Protein AF-A0A174A2Y1-F1 (afdb_monomer)

Solvent-accessible surface area (backbone atoms only — not comparable to full-atom values): 5784 Å² total; per-residue (Å²): 108,72,68,59,53,53,51,52,53,50,52,52,51,52,52,53,50,51,52,52,51,53,50,50,53,51,52,53,51,52,51,54,51,50,52,53,51,50,52,55,50,52,52,51,51,52,51,51,51,51,50,52,53,48,53,52,52,57,66,65,56,67,78,57,77,46,71,66,56,51,48,51,38,50,52,50,23,56,53,17,29,55,95,63,76,25,52,61,70,57,19,54,52,31,46,56,50,49,50,51,66,58,58,75,78,112

InterPro domains:
  IPR036869 Chaperone J-domain superfamily [G3DSA:1.10.287.110] (43-106)
  IPR036869 Chaperone J-domain superfamily [SSF46565] (49-104)

Foldseek 3Di:
DVVVVVVVVVVVVVVVVVVVVVVVVVVVVVVVVVVVVVVVVVVV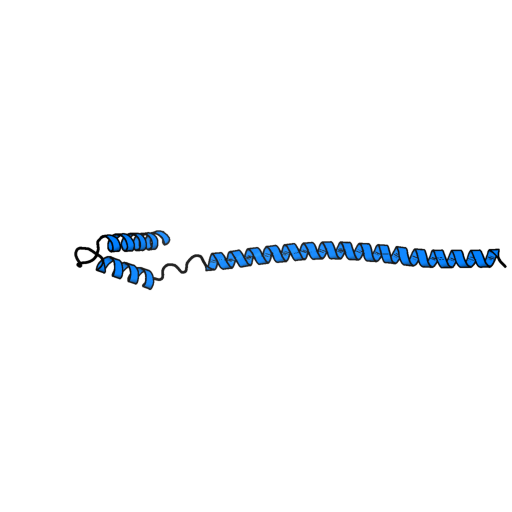VVVVVVVVVVVVVVVVPDVLCPVVNLVVLVVQLVCQDVVNVHPPVSNVVSVVVNVVSVVVVD

Structure (mmCIF, N/CA/C/O backbone):
data_AF-A0A174A2Y1-F1
#
_entry.id   AF-A0A174A2Y1-F1
#
loop_
_atom_site.group_PDB
_atom_site.id
_atom_site.type_symbol
_atom_site.label_atom_id
_atom_site.label_alt_id
_atom_site.label_comp_id
_atom_site.label_asym_id
_atom_site.label_entity_id
_atom_site.label_seq_id
_atom_site.pdbx_PDB_ins_code
_atom_site.Cartn_x
_atom_site.Cartn_y
_atom_site.Cartn_z
_atom_site.occupancy
_atom_site.B_iso_or_equiv
_atom_site.auth_seq_id
_atom_site.auth_comp_id
_atom_site.auth_asym_id
_atom_site.auth_atom_id
_atom_site.pdbx_PDB_model_num
ATOM 1 N N . MET A 1 1 ? 35.165 -1.967 -61.832 1.00 62.84 1 MET A N 1
ATOM 2 C CA . MET A 1 1 ? 33.730 -1.645 -61.648 1.00 62.84 1 MET A CA 1
ATOM 3 C C . MET A 1 1 ? 33.067 -2.579 -60.637 1.00 62.84 1 MET A C 1
ATOM 5 O O . MET A 1 1 ? 32.656 -2.084 -59.600 1.00 62.84 1 MET A O 1
ATOM 9 N N . LEU A 1 2 ? 33.030 -3.903 -60.861 1.00 67.88 2 LEU A N 1
ATOM 10 C CA . LEU A 1 2 ? 32.369 -4.862 -59.952 1.00 67.88 2 LEU A CA 1
ATOM 11 C C . LEU A 1 2 ? 32.939 -4.860 -58.516 1.00 67.88 2 LEU A C 1
ATOM 13 O O . LEU A 1 2 ? 32.193 -4.782 -57.548 1.00 67.88 2 LEU A O 1
ATOM 17 N N . THR A 1 3 ? 34.268 -4.874 -58.383 1.00 72.31 3 THR A N 1
ATOM 18 C CA . THR A 1 3 ? 34.976 -4.847 -57.090 1.00 72.31 3 THR A CA 1
ATOM 19 C C . THR A 1 3 ? 34.771 -3.537 -56.325 1.00 72.31 3 THR A C 1
ATOM 21 O O . THR A 1 3 ? 34.588 -3.551 -55.113 1.00 72.31 3 THR A O 1
ATOM 24 N N . ILE A 1 4 ? 34.731 -2.409 -57.042 1.00 75.75 4 ILE A N 1
ATOM 25 C CA . ILE A 1 4 ? 34.464 -1.080 -56.474 1.00 75.75 4 ILE A CA 1
ATOM 26 C C . ILE A 1 4 ? 33.010 -1.000 -55.980 1.00 75.75 4 ILE A C 1
ATOM 28 O O . ILE A 1 4 ? 32.772 -0.549 -54.862 1.00 75.75 4 ILE A O 1
ATOM 32 N N . GLY A 1 5 ? 32.045 -1.514 -56.753 1.00 77.06 5 GLY A N 1
ATOM 33 C CA . GLY A 1 5 ? 30.636 -1.575 -56.345 1.00 77.06 5 GLY A CA 1
ATOM 34 C C . GLY A 1 5 ? 30.412 -2.440 -55.100 1.00 77.06 5 GLY A C 1
ATOM 35 O O . GLY A 1 5 ? 29.754 -2.002 -54.161 1.00 77.06 5 GLY A O 1
ATOM 36 N N . LEU A 1 6 ? 31.037 -3.621 -55.042 1.00 83.88 6 LEU A N 1
ATOM 37 C CA . LEU A 1 6 ? 31.028 -4.488 -53.855 1.00 83.88 6 LEU A CA 1
ATOM 38 C C . LEU A 1 6 ? 31.637 -3.799 -52.626 1.00 83.88 6 LEU A C 1
ATOM 40 O O . LEU A 1 6 ? 31.068 -3.873 -51.539 1.00 83.88 6 LEU A O 1
ATOM 44 N N . SER A 1 7 ? 32.752 -3.082 -52.798 1.00 87.94 7 SER A N 1
ATOM 45 C CA . SER A 1 7 ? 33.385 -2.348 -51.696 1.00 87.94 7 SER A CA 1
ATOM 46 C C . SER A 1 7 ? 32.486 -1.241 -51.131 1.00 87.94 7 SER A C 1
ATOM 48 O O . SER A 1 7 ? 32.381 -1.103 -49.915 1.00 87.94 7 SER A O 1
ATOM 50 N N . ALA A 1 8 ? 31.768 -0.511 -51.990 1.00 89.69 8 ALA A N 1
ATOM 51 C CA . ALA A 1 8 ? 30.854 0.544 -51.562 1.00 89.69 8 ALA A CA 1
ATOM 52 C C . ALA A 1 8 ? 29.640 -0.015 -50.798 1.00 89.69 8 ALA A C 1
ATOM 54 O O . ALA A 1 8 ? 29.265 0.522 -49.757 1.00 89.69 8 ALA A O 1
ATOM 55 N N . VAL A 1 9 ? 29.065 -1.129 -51.266 1.00 93.31 9 VAL A N 1
ATOM 56 C CA . VAL A 1 9 ? 27.942 -1.802 -50.589 1.00 93.31 9 VAL A CA 1
ATOM 57 C C . VAL A 1 9 ? 28.349 -2.304 -49.203 1.00 93.31 9 VAL A C 1
ATOM 59 O O . VAL A 1 9 ? 27.599 -2.128 -48.241 1.00 93.31 9 VAL A O 1
ATOM 62 N N . LEU A 1 10 ? 29.551 -2.872 -49.068 1.00 94.50 10 LEU A N 1
ATOM 63 C CA . LEU A 1 10 ? 30.077 -3.308 -47.772 1.00 94.50 10 LEU A CA 1
ATOM 64 C C . LEU A 1 10 ? 30.234 -2.135 -46.799 1.00 94.50 10 LEU A C 1
ATOM 66 O O . LEU A 1 10 ? 29.808 -2.243 -45.652 1.00 94.50 10 LEU A O 1
ATOM 70 N N . ILE A 1 11 ? 30.777 -1.004 -47.257 1.00 94.69 11 ILE A N 1
ATOM 71 C CA . ILE A 1 11 ? 30.948 0.194 -46.421 1.00 94.69 11 ILE A CA 1
ATOM 72 C C . ILE A 1 11 ? 29.593 0.709 -45.920 1.00 94.69 11 ILE A C 1
ATOM 74 O O . ILE A 1 11 ? 29.432 0.941 -44.724 1.00 94.69 11 ILE A O 1
ATOM 78 N N . VAL A 1 12 ? 28.599 0.836 -46.805 1.00 95.81 12 VAL A N 1
ATOM 79 C CA . VAL A 1 12 ? 27.248 1.284 -46.423 1.00 95.81 12 VAL A CA 1
ATOM 80 C C . VAL A 1 12 ? 26.616 0.325 -45.413 1.00 95.81 12 VAL A C 1
ATOM 82 O O . VAL A 1 12 ? 26.050 0.765 -44.413 1.00 95.81 12 VAL A O 1
ATOM 85 N N . THR A 1 13 ? 26.767 -0.982 -45.626 1.00 95.50 13 THR A N 1
ATOM 86 C CA . THR A 1 13 ? 26.231 -2.004 -44.716 1.00 95.50 13 THR A CA 1
ATOM 87 C C . THR A 1 13 ? 26.867 -1.908 -43.327 1.00 95.50 13 THR A C 1
ATOM 89 O O . THR A 1 13 ? 26.162 -1.983 -42.324 1.00 95.50 13 THR A O 1
ATOM 92 N N . LEU A 1 14 ? 28.183 -1.683 -43.251 1.00 96.31 14 LEU A N 1
ATOM 93 C CA . LEU A 1 14 ? 28.896 -1.510 -41.982 1.00 96.31 14 LEU A CA 1
ATOM 94 C C . LEU A 1 14 ? 28.469 -0.237 -41.240 1.00 96.31 14 LEU A C 1
ATOM 96 O O . LEU A 1 14 ? 28.322 -0.275 -40.020 1.00 96.31 14 LEU A O 1
ATOM 100 N N . ILE A 1 15 ? 28.227 0.866 -41.956 1.00 96.69 15 ILE A N 1
ATOM 101 C CA . ILE A 1 15 ? 27.737 2.119 -41.359 1.00 96.69 15 ILE A CA 1
ATOM 102 C C . ILE A 1 15 ? 26.352 1.913 -40.738 1.00 96.69 15 ILE A C 1
ATOM 104 O O . ILE A 1 15 ? 26.134 2.293 -39.588 1.00 96.69 15 ILE A O 1
ATOM 108 N N . ILE A 1 16 ? 25.435 1.275 -41.473 1.00 96.94 16 ILE A N 1
ATOM 109 C CA . ILE A 1 16 ? 24.086 0.973 -40.975 1.00 96.94 16 ILE A CA 1
ATOM 110 C C . ILE A 1 16 ? 24.174 0.070 -39.744 1.00 96.94 16 ILE A C 1
ATOM 112 O O . ILE A 1 16 ? 23.559 0.356 -38.720 1.00 96.94 16 ILE A O 1
ATOM 116 N N . LEU A 1 17 ? 24.991 -0.984 -39.809 1.00 97.38 17 LEU A N 1
ATOM 117 C CA . LEU A 1 17 ? 25.181 -1.908 -38.696 1.00 97.38 17 LEU A CA 1
ATOM 118 C C . LEU A 1 17 ? 25.716 -1.191 -37.447 1.00 97.38 17 LEU A C 1
ATOM 120 O O . LEU A 1 17 ? 25.218 -1.423 -36.347 1.00 97.38 17 LEU A O 1
ATOM 124 N N . PHE A 1 18 ? 26.683 -0.286 -37.609 1.00 96.81 18 PHE A N 1
ATOM 125 C CA . PHE A 1 18 ? 27.232 0.490 -36.499 1.00 96.81 18 PHE A CA 1
ATOM 126 C C . PHE A 1 18 ? 26.191 1.429 -35.874 1.00 96.81 18 PHE A C 1
ATOM 128 O O . PHE A 1 18 ? 26.099 1.508 -34.645 1.00 96.81 18 PHE A O 1
ATOM 135 N N . ALA A 1 19 ? 25.378 2.098 -36.698 1.00 96.94 19 ALA A N 1
ATOM 136 C CA . ALA A 1 19 ? 24.284 2.940 -36.221 1.00 96.94 19 ALA A CA 1
ATOM 137 C C . ALA A 1 19 ? 23.262 2.120 -35.414 1.00 96.94 19 ALA A C 1
ATOM 139 O O . ALA A 1 19 ? 22.954 2.478 -34.277 1.00 96.94 19 ALA A O 1
ATOM 140 N N . CYS A 1 20 ? 22.832 0.967 -35.938 1.00 97.31 20 CYS A N 1
ATOM 141 C CA . CYS A 1 20 ? 21.896 0.075 -35.252 1.00 97.31 20 CYS A CA 1
ATOM 142 C C . CYS A 1 20 ? 22.455 -0.463 -33.926 1.00 97.31 20 CYS A C 1
ATOM 144 O O . CYS A 1 20 ? 21.733 -0.531 -32.934 1.00 97.31 20 CYS A O 1
ATOM 146 N N . ILE A 1 21 ? 23.736 -0.846 -33.884 1.00 97.19 21 ILE A N 1
ATOM 147 C CA . ILE A 1 21 ? 24.378 -1.323 -32.649 1.00 97.19 21 ILE A CA 1
ATOM 148 C C . ILE A 1 21 ? 24.440 -0.204 -31.606 1.00 97.19 21 ILE A C 1
ATOM 150 O O . ILE A 1 21 ? 24.126 -0.443 -30.440 1.00 97.19 21 ILE A O 1
ATOM 154 N N . SER A 1 22 ? 24.812 1.008 -32.019 1.00 96.12 22 SER A N 1
ATOM 155 C CA . SER A 1 22 ? 24.912 2.164 -31.122 1.00 96.12 22 SER A CA 1
ATOM 156 C C . SER A 1 22 ? 23.554 2.506 -30.504 1.00 96.12 22 SER A C 1
ATOM 158 O O . SER A 1 22 ? 23.452 2.688 -29.290 1.00 96.12 22 SER A O 1
ATOM 160 N N . GLU A 1 23 ? 22.497 2.513 -31.316 1.00 97.44 23 GLU A N 1
ATOM 161 C CA . GLU A 1 23 ? 21.130 2.743 -30.848 1.00 97.44 23 GLU A CA 1
ATOM 162 C C . GLU A 1 23 ? 20.650 1.630 -29.907 1.00 97.44 23 GLU A C 1
ATOM 164 O O . GLU A 1 23 ? 20.095 1.913 -28.849 1.00 97.44 23 GLU A O 1
ATOM 169 N N . ASN A 1 24 ? 20.935 0.364 -30.222 1.00 96.81 24 ASN A N 1
ATOM 170 C CA . ASN A 1 24 ? 20.566 -0.772 -29.374 1.00 96.81 24 ASN A CA 1
ATOM 171 C C . ASN A 1 24 ? 21.249 -0.707 -27.994 1.00 96.81 24 ASN A C 1
ATOM 173 O O . ASN A 1 24 ? 20.607 -0.928 -26.967 1.00 96.81 24 ASN A O 1
ATOM 177 N N . ILE A 1 25 ? 22.533 -0.335 -27.945 1.00 97.44 25 ILE A N 1
ATOM 178 C CA . ILE A 1 25 ? 23.243 -0.118 -26.676 1.00 97.44 25 ILE A CA 1
ATOM 179 C C . ILE A 1 25 ? 22.583 1.014 -25.881 1.00 97.44 25 ILE A C 1
ATOM 181 O O . ILE A 1 25 ? 22.363 0.855 -24.679 1.00 97.44 25 ILE A O 1
ATOM 185 N N . ASN A 1 26 ? 22.225 2.121 -26.538 1.00 97.81 26 ASN A N 1
ATOM 186 C CA . ASN A 1 26 ? 21.560 3.244 -25.882 1.00 97.81 26 ASN A CA 1
ATOM 187 C C . ASN A 1 26 ? 20.193 2.849 -25.302 1.00 97.81 26 ASN A C 1
ATOM 189 O O . ASN A 1 26 ? 19.942 3.066 -24.118 1.00 97.81 26 ASN A O 1
ATOM 193 N N . LEU A 1 27 ? 19.358 2.175 -26.095 1.00 98.19 27 LEU A N 1
ATOM 194 C CA . LEU A 1 27 ? 18.059 1.662 -25.652 1.00 98.19 27 LEU A CA 1
ATOM 195 C C . LEU A 1 27 ? 18.204 0.685 -24.483 1.00 98.19 27 LEU A C 1
ATOM 197 O O . LEU A 1 27 ? 17.438 0.738 -23.523 1.00 98.19 27 LEU A O 1
ATOM 201 N N . LYS A 1 28 ? 19.211 -0.194 -24.522 1.00 98.31 28 LYS A N 1
ATOM 202 C CA . LYS A 1 28 ? 19.480 -1.126 -23.424 1.00 98.31 28 LYS A CA 1
ATOM 203 C C . LYS A 1 28 ? 19.834 -0.389 -22.131 1.00 98.31 28 LYS A C 1
ATOM 205 O O . LYS A 1 28 ? 19.360 -0.788 -21.070 1.00 98.31 28 LYS A O 1
ATOM 210 N N . MET A 1 29 ? 20.634 0.676 -22.208 1.00 97.81 29 MET A N 1
ATOM 211 C CA . MET A 1 29 ? 20.946 1.509 -21.041 1.00 97.81 29 MET A CA 1
ATOM 212 C C . MET A 1 29 ? 19.702 2.219 -20.501 1.00 97.81 29 MET A C 1
ATOM 214 O O . MET A 1 29 ? 19.472 2.202 -19.293 1.00 97.81 29 MET A O 1
ATOM 218 N N . GLU A 1 30 ? 18.875 2.788 -21.379 1.00 98.44 30 GLU A N 1
ATOM 219 C CA . GLU A 1 30 ? 17.634 3.465 -20.992 1.00 98.44 30 GLU A CA 1
ATOM 220 C C . GLU A 1 30 ? 16.650 2.509 -20.304 1.00 98.44 30 GLU A C 1
ATOM 222 O O . GLU A 1 30 ? 16.085 2.838 -19.262 1.00 98.44 30 GLU A O 1
ATOM 227 N N . VAL A 1 31 ? 16.502 1.284 -20.816 1.00 98.31 31 VAL A N 1
ATOM 228 C CA . VAL A 1 31 ? 15.656 0.249 -20.201 1.00 98.31 31 VAL A CA 1
ATOM 229 C C . VAL A 1 31 ? 16.136 -0.118 -18.796 1.00 98.31 31 VAL A C 1
ATOM 231 O O . VAL A 1 31 ? 15.311 -0.256 -17.892 1.00 98.31 31 VAL A O 1
ATOM 234 N N . GLU A 1 32 ? 17.442 -0.284 -18.586 1.00 98.38 32 GLU A N 1
ATOM 235 C CA . GLU A 1 32 ? 17.979 -0.597 -17.255 1.00 98.38 32 GLU A CA 1
ATOM 236 C C . GLU A 1 32 ? 17.798 0.570 -16.274 1.00 98.38 32 GLU A C 1
ATOM 238 O O . GLU A 1 32 ? 17.412 0.359 -15.121 1.00 98.38 32 GLU A O 1
ATOM 243 N N . GLU A 1 33 ? 17.971 1.809 -16.735 1.00 98.38 33 GLU A N 1
ATOM 244 C CA . GLU A 1 33 ? 17.704 2.990 -15.914 1.00 98.38 33 GLU A CA 1
ATOM 245 C C . GLU A 1 33 ? 16.216 3.104 -15.551 1.00 98.38 33 GLU A C 1
ATOM 247 O O . GLU A 1 33 ? 15.872 3.327 -14.387 1.00 98.38 33 GLU A O 1
ATOM 252 N N . LEU A 1 34 ? 15.314 2.859 -16.504 1.00 98.56 34 LEU A N 1
ATOM 253 C CA . LEU A 1 34 ? 13.871 2.842 -16.256 1.00 98.56 34 LEU A CA 1
ATOM 254 C C . LEU A 1 34 ? 13.468 1.732 -15.279 1.00 98.56 34 LEU A C 1
ATOM 256 O O . LEU A 1 34 ? 12.640 1.972 -14.398 1.00 98.56 34 LEU A O 1
ATOM 260 N N . LYS A 1 35 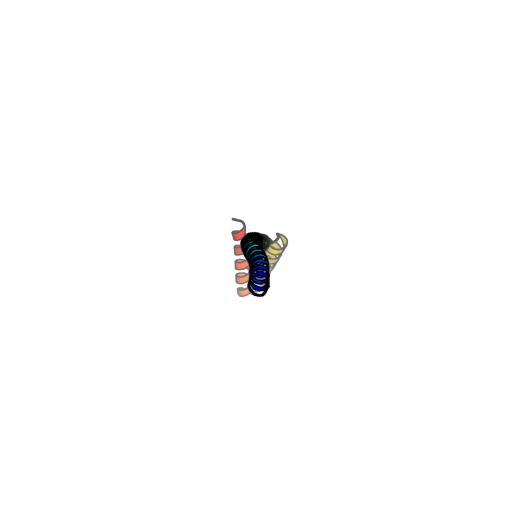? 14.064 0.536 -15.372 1.00 98.38 35 LYS A N 1
ATOM 261 C CA . LYS A 1 35 ? 13.842 -0.544 -14.392 1.00 98.38 35 LYS A CA 1
ATOM 262 C C . LYS A 1 35 ? 14.253 -0.112 -12.988 1.00 98.38 35 LYS A C 1
ATOM 264 O O . LYS A 1 35 ? 13.479 -0.297 -12.048 1.00 98.38 35 LYS A O 1
ATOM 269 N N . ARG A 1 36 ? 15.426 0.513 -12.852 1.00 98.25 36 ARG A N 1
ATOM 270 C CA . ARG A 1 36 ? 15.931 1.031 -11.574 1.00 98.25 36 ARG A CA 1
ATOM 271 C C . ARG A 1 36 ? 14.996 2.091 -10.991 1.00 98.25 36 ARG A C 1
ATOM 273 O O . ARG A 1 36 ? 14.648 2.037 -9.811 1.00 98.25 36 ARG A O 1
ATOM 280 N N . GLN A 1 37 ? 14.547 3.037 -11.813 1.00 98.06 37 GLN A N 1
ATOM 281 C CA . GLN A 1 37 ? 13.604 4.073 -11.387 1.00 98.06 37 GLN A CA 1
ATOM 282 C C . GLN A 1 37 ? 12.251 3.488 -10.975 1.00 98.06 37 GLN A C 1
ATOM 284 O O . GLN A 1 37 ? 11.697 3.898 -9.953 1.00 98.06 37 GLN A O 1
ATOM 289 N N . ASN A 1 38 ? 11.735 2.514 -11.727 1.00 97.56 38 ASN A N 1
ATOM 290 C CA . ASN A 1 38 ? 10.488 1.825 -11.409 1.00 97.56 38 ASN A CA 1
ATOM 291 C C . ASN A 1 38 ? 10.587 1.106 -10.056 1.00 97.56 38 ASN A C 1
ATOM 293 O O . ASN A 1 38 ? 9.709 1.254 -9.207 1.00 97.56 38 ASN A O 1
ATOM 297 N N . GLU A 1 39 ? 11.698 0.416 -9.795 1.00 97.69 39 GLU A N 1
ATOM 298 C CA . GLU A 1 39 ? 11.932 -0.236 -8.509 1.00 97.69 39 GLU A CA 1
ATOM 299 C C . GLU A 1 39 ? 11.956 0.770 -7.345 1.00 97.69 39 GLU A C 1
ATOM 301 O O . GLU A 1 39 ? 11.259 0.571 -6.346 1.00 97.69 39 GLU A O 1
ATOM 306 N N . ILE A 1 40 ? 12.666 1.894 -7.493 1.00 97.31 40 ILE A N 1
ATOM 307 C CA . ILE A 1 40 ? 12.686 2.973 -6.491 1.00 97.31 40 ILE A CA 1
ATOM 308 C C . ILE A 1 40 ? 11.272 3.516 -6.239 1.00 97.31 40 ILE A C 1
ATOM 310 O O . ILE A 1 40 ? 10.877 3.713 -5.086 1.00 97.31 40 ILE A O 1
ATOM 314 N N . GLN A 1 41 ? 10.492 3.756 -7.295 1.00 97.31 41 GLN A N 1
ATOM 315 C CA . GLN A 1 41 ? 9.109 4.224 -7.168 1.00 97.31 41 GLN A CA 1
ATOM 316 C C . GLN A 1 41 ? 8.227 3.193 -6.459 1.00 97.31 41 GLN A C 1
ATOM 318 O O . GLN A 1 41 ? 7.459 3.556 -5.566 1.00 97.31 41 GLN A O 1
ATOM 323 N N . ARG A 1 42 ? 8.385 1.906 -6.783 1.00 97.19 42 ARG A N 1
ATOM 324 C CA . ARG A 1 42 ? 7.668 0.807 -6.129 1.00 97.19 42 ARG A CA 1
ATOM 325 C C . ARG A 1 42 ? 7.969 0.750 -4.632 1.00 97.19 42 ARG A C 1
ATOM 327 O O . ARG A 1 42 ? 7.046 0.593 -3.833 1.00 97.19 42 ARG A O 1
ATOM 334 N N . PHE A 1 43 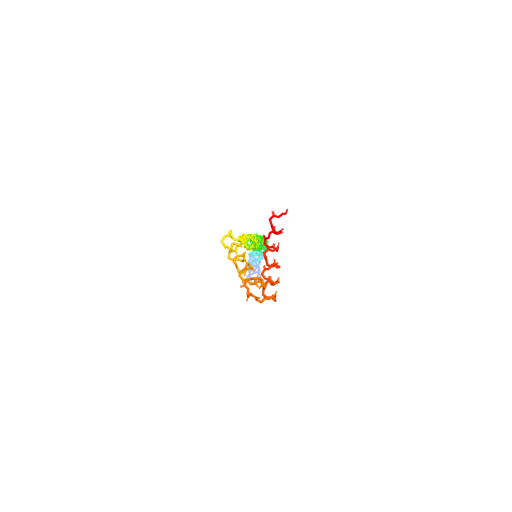? 9.230 0.933 -4.236 1.00 96.06 43 PHE A N 1
ATOM 335 C CA . PHE A 1 43 ? 9.613 1.022 -2.823 1.00 96.06 43 PHE A CA 1
ATOM 336 C C . PHE A 1 43 ? 8.976 2.226 -2.123 1.00 96.06 43 PHE A C 1
ATOM 338 O O . PHE A 1 43 ? 8.407 2.067 -1.041 1.00 96.06 43 PHE A O 1
ATOM 345 N N . LYS A 1 44 ? 9.000 3.409 -2.750 1.00 96.94 44 LYS A N 1
ATOM 346 C CA . LYS A 1 44 ? 8.353 4.615 -2.204 1.00 96.94 44 LYS A CA 1
ATOM 347 C C . LYS A 1 44 ? 6.854 4.410 -2.002 1.00 96.94 44 LYS A C 1
ATOM 349 O O . LYS A 1 44 ? 6.346 4.683 -0.918 1.00 96.94 44 LYS A O 1
ATOM 354 N N . TYR A 1 45 ? 6.166 3.877 -3.010 1.00 96.19 45 TYR A N 1
ATOM 355 C CA . TYR A 1 45 ? 4.738 3.578 -2.929 1.00 96.19 45 TYR A CA 1
ATOM 356 C C . TYR A 1 45 ? 4.435 2.589 -1.798 1.00 96.19 45 TYR A C 1
ATOM 358 O O . TYR A 1 45 ? 3.548 2.835 -0.987 1.00 96.19 45 TYR A O 1
ATOM 366 N N . SER A 1 46 ? 5.222 1.511 -1.689 1.00 96.06 46 SER A N 1
ATOM 367 C CA . SER A 1 46 ? 5.085 0.529 -0.606 1.00 96.06 46 SER A CA 1
ATOM 368 C C . SER A 1 46 ? 5.241 1.166 0.779 1.00 96.06 46 SER A C 1
ATOM 370 O O . SER A 1 46 ? 4.450 0.880 1.677 1.00 96.06 46 SER A O 1
ATOM 372 N N . SER A 1 47 ? 6.222 2.056 0.952 1.00 95.44 47 SER A N 1
ATOM 373 C CA . S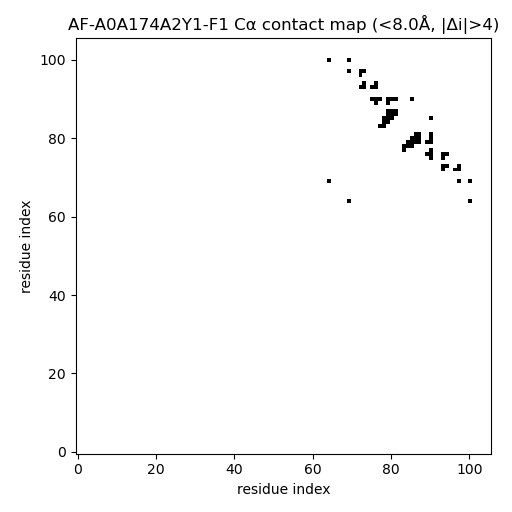ER A 1 47 ? 6.444 2.770 2.213 1.00 95.44 47 SER A CA 1
ATOM 374 C C . SER A 1 47 ? 5.276 3.690 2.566 1.00 95.44 47 SER A C 1
ATOM 376 O O . SER A 1 47 ? 4.788 3.648 3.692 1.00 95.44 47 SER A O 1
ATOM 378 N N . ILE A 1 48 ? 4.802 4.491 1.607 1.00 96.38 48 ILE A N 1
ATOM 379 C CA . ILE A 1 48 ? 3.667 5.404 1.807 1.00 96.38 48 ILE A CA 1
ATOM 380 C C . ILE A 1 48 ? 2.400 4.614 2.138 1.00 96.38 48 ILE A C 1
ATOM 382 O O . ILE A 1 48 ? 1.664 4.980 3.048 1.00 96.38 48 ILE A O 1
ATOM 386 N N . TYR A 1 49 ? 2.159 3.506 1.438 1.00 94.75 49 TYR A N 1
ATOM 387 C CA . TYR A 1 49 ? 1.005 2.653 1.693 1.00 94.75 49 TYR A CA 1
ATOM 388 C C . TYR A 1 49 ? 1.038 2.046 3.102 1.00 94.75 49 TYR A C 1
ATOM 390 O O . TYR A 1 49 ? 0.022 2.052 3.795 1.00 94.75 49 TYR A O 1
ATOM 398 N N . ARG A 1 50 ? 2.202 1.565 3.566 1.00 94.62 50 ARG A N 1
ATOM 399 C CA . ARG A 1 50 ? 2.355 1.082 4.951 1.00 94.62 50 ARG A CA 1
ATOM 400 C C . ARG A 1 50 ? 2.059 2.178 5.968 1.00 94.62 50 ARG A C 1
ATOM 402 O O . ARG A 1 50 ? 1.356 1.910 6.935 1.00 94.62 50 ARG A O 1
ATOM 409 N N . GLU A 1 51 ? 2.566 3.386 5.738 1.00 94.56 51 GLU A N 1
ATOM 410 C CA . GLU A 1 51 ? 2.311 4.533 6.613 1.00 94.56 51 GLU A CA 1
ATOM 411 C C . GLU A 1 51 ? 0.822 4.887 6.654 1.00 94.56 51 GLU A C 1
ATOM 413 O O . GLU A 1 51 ? 0.255 5.056 7.728 1.00 94.56 51 GLU A O 1
ATOM 418 N N . TYR A 1 52 ? 0.163 4.915 5.496 1.00 91.50 52 TYR A N 1
ATOM 419 C CA . TYR A 1 52 ? -1.276 5.145 5.394 1.00 91.50 52 TYR A CA 1
ATOM 420 C C . TYR A 1 52 ? -2.084 4.110 6.187 1.00 91.50 52 TYR A C 1
ATOM 422 O O . TYR A 1 52 ? -2.963 4.476 6.965 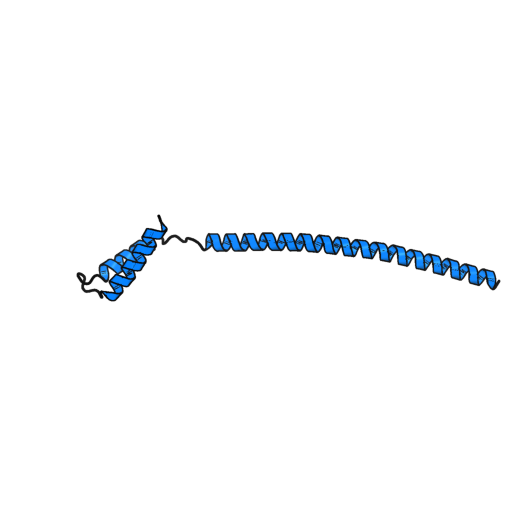1.00 91.50 52 TYR A O 1
ATOM 430 N N . VAL A 1 53 ? -1.763 2.820 6.038 1.00 90.94 53 VAL A N 1
ATOM 431 C CA . VAL A 1 53 ? -2.414 1.751 6.810 1.00 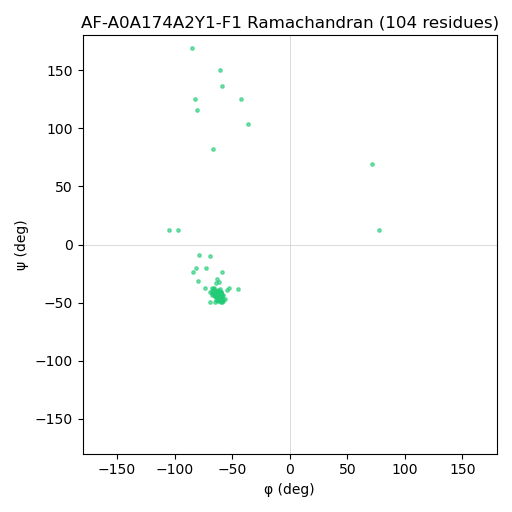90.94 53 VAL A CA 1
ATOM 432 C C . VAL A 1 53 ? -2.148 1.914 8.307 1.00 90.94 53 VAL A C 1
ATOM 434 O O . VAL A 1 53 ? -3.074 1.742 9.099 1.00 90.94 53 VAL A O 1
ATOM 437 N N . ARG A 1 54 ? -0.922 2.284 8.705 1.00 90.81 54 ARG A N 1
ATOM 438 C CA . ARG A 1 54 ? -0.581 2.551 10.109 1.00 90.81 54 ARG A CA 1
ATOM 439 C C . ARG A 1 54 ? -1.444 3.675 10.676 1.00 90.81 54 ARG A C 1
ATOM 441 O O . ARG A 1 54 ? -2.082 3.471 11.699 1.00 90.81 54 ARG A O 1
ATOM 448 N N . LEU A 1 55 ? -1.535 4.803 9.973 1.00 89.19 55 LEU A N 1
ATOM 449 C CA . LEU A 1 55 ? -2.351 5.952 10.375 1.00 89.19 55 LEU A CA 1
ATOM 450 C C . LEU A 1 55 ? -3.842 5.602 10.465 1.00 89.19 55 LEU A C 1
ATOM 452 O O . LEU A 1 55 ? -4.519 6.025 11.399 1.00 89.19 55 LEU A O 1
ATOM 456 N N . LEU A 1 56 ? -4.362 4.797 9.533 1.00 83.56 56 LEU A N 1
ATOM 457 C CA . LEU A 1 56 ? -5.738 4.305 9.614 1.00 83.56 56 LEU A CA 1
ATOM 458 C C . LEU A 1 56 ? -5.962 3.432 10.853 1.00 83.56 56 LEU A C 1
ATOM 460 O O . LEU A 1 56 ? -6.964 3.611 11.541 1.00 83.56 56 LEU A O 1
ATOM 464 N N . MET A 1 57 ? -5.041 2.517 11.160 1.00 79.50 57 MET A N 1
ATOM 465 C CA . MET A 1 57 ? -5.137 1.677 12.358 1.00 79.50 57 MET A CA 1
ATOM 466 C C . MET A 1 57 ? -4.994 2.494 13.646 1.00 79.50 57 MET A C 1
ATOM 468 O O . MET A 1 57 ? -5.781 2.288 14.565 1.00 79.50 57 MET A O 1
ATOM 472 N N . GLU A 1 58 ? -4.072 3.458 13.686 1.00 71.81 58 GLU A N 1
ATOM 473 C CA . GLU A 1 58 ? -3.900 4.400 14.800 1.00 71.81 58 GLU A CA 1
ATOM 474 C C . GLU A 1 58 ? -5.162 5.248 15.018 1.00 71.81 58 GLU A C 1
ATOM 476 O O . GLU A 1 58 ? -5.575 5.449 16.156 1.00 71.81 58 GLU A O 1
ATOM 481 N N . SER A 1 59 ? -5.837 5.670 13.943 1.00 59.41 59 SER A N 1
ATOM 482 C CA . SER A 1 59 ? -7.133 6.364 14.026 1.00 59.41 59 SER A CA 1
ATOM 483 C C . SER A 1 59 ? -8.307 5.446 14.405 1.00 59.41 59 SER A C 1
ATOM 485 O O . SER A 1 59 ? -9.349 5.921 14.858 1.00 59.41 59 SER A O 1
ATOM 487 N N . GLY A 1 60 ? -8.147 4.131 14.211 1.00 54.34 60 GLY A N 1
ATOM 488 C CA . GLY A 1 60 ? -9.102 3.096 14.608 1.00 54.34 60 GLY A CA 1
ATOM 489 C C . GLY A 1 60 ? -8.954 2.668 16.070 1.00 54.34 60 GLY A C 1
ATOM 490 O O . GLY A 1 60 ? -9.922 2.207 16.678 1.00 54.34 60 GLY A O 1
ATOM 491 N N . THR A 1 61 ? -7.776 2.861 16.662 1.00 53.94 61 THR A N 1
ATOM 492 C CA . THR A 1 61 ? -7.569 2.745 18.104 1.00 53.94 61 THR A CA 1
ATOM 493 C C . THR A 1 61 ? -8.031 4.019 18.805 1.00 53.94 61 THR A C 1
ATOM 495 O O . THR A 1 61 ? -7.465 5.090 18.631 1.00 53.94 61 THR A O 1
ATOM 498 N N . LEU A 1 62 ? -9.055 3.872 19.645 1.00 53.53 62 LEU A N 1
ATOM 499 C CA . LEU A 1 62 ? -9.576 4.889 20.556 1.00 53.53 62 LEU A CA 1
ATOM 500 C C . LEU A 1 62 ? -10.331 6.066 19.897 1.00 53.53 62 LEU A C 1
ATOM 502 O O . LEU A 1 62 ? -10.064 7.238 20.158 1.00 53.53 62 LEU A O 1
ATOM 506 N N . LYS A 1 63 ? -11.520 5.779 19.351 1.00 54.47 63 LYS A N 1
ATOM 507 C CA . LYS A 1 63 ? -12.665 6.445 19.998 1.00 54.47 63 LYS A CA 1
ATOM 508 C C . LYS A 1 63 ? -12.758 5.838 21.388 1.00 54.47 63 LYS A C 1
ATOM 510 O O . LYS A 1 63 ? -13.468 4.859 21.591 1.00 54.47 63 LYS A O 1
ATOM 515 N N . SER A 1 64 ? -11.932 6.364 22.298 1.00 56.50 64 SER A N 1
ATOM 516 C CA . SER A 1 64 ? -12.015 6.089 23.726 1.00 56.50 64 SER A CA 1
ATOM 517 C C . SER A 1 64 ? -13.492 6.131 24.055 1.00 56.50 64 SER A C 1
ATOM 519 O O . SER A 1 64 ? -14.128 7.109 23.648 1.00 56.50 64 SER A O 1
ATOM 521 N N . THR A 1 65 ? -14.028 5.068 24.656 1.00 60.69 65 THR A N 1
ATOM 522 C CA . THR A 1 65 ? -15.416 5.006 25.114 1.00 60.69 65 THR A CA 1
ATOM 523 C C . THR A 1 65 ? -15.798 6.386 25.629 1.00 60.69 65 THR A C 1
ATOM 525 O O . THR A 1 65 ? -15.293 6.806 26.668 1.00 60.69 65 THR A O 1
ATOM 528 N N . THR A 1 66 ? -16.568 7.156 24.850 1.00 70.81 66 THR A N 1
ATOM 529 C CA . THR A 1 66 ? -16.803 8.553 25.218 1.00 70.81 66 THR A CA 1
ATOM 530 C C . THR A 1 66 ? -17.483 8.549 26.586 1.00 70.81 66 THR A C 1
ATOM 532 O O . THR A 1 66 ? -18.171 7.568 26.903 1.00 70.81 66 THR A O 1
ATOM 535 N N . PRO A 1 67 ? -17.285 9.579 27.427 1.00 80.38 67 PRO A N 1
ATOM 536 C CA . PRO A 1 67 ? -17.937 9.649 28.734 1.00 80.38 67 PRO A CA 1
ATOM 537 C C . PRO A 1 67 ? -19.429 9.276 28.668 1.00 80.38 67 PRO A C 1
ATOM 539 O O . PRO A 1 67 ? -19.891 8.491 29.491 1.00 80.38 67 PRO A O 1
ATOM 542 N N . ASP A 1 68 ? -20.112 9.688 27.598 1.00 84.81 68 ASP A N 1
ATOM 543 C CA . ASP A 1 68 ? -21.508 9.360 27.288 1.00 84.81 68 ASP A CA 1
ATOM 544 C C . ASP A 1 68 ? -21.784 7.851 27.147 1.00 84.81 68 ASP A C 1
ATOM 546 O O . ASP A 1 68 ? -22.775 7.340 27.667 1.00 84.81 68 ASP A O 1
ATOM 550 N N . ILE A 1 69 ? -20.914 7.097 26.462 1.00 87.44 69 ILE A N 1
ATOM 551 C CA . ILE A 1 69 ? -21.071 5.640 26.307 1.00 87.44 69 ILE A CA 1
ATOM 552 C C . ILE A 1 69 ? -20.846 4.951 27.655 1.00 87.44 69 ILE A C 1
ATOM 554 O O . ILE A 1 69 ? -21.584 4.032 28.015 1.00 87.44 69 ILE A O 1
ATOM 558 N N . LYS A 1 70 ? -19.854 5.406 28.425 1.00 88.62 70 LYS A N 1
ATOM 559 C CA . LYS A 1 70 ? -19.588 4.876 29.766 1.00 88.62 70 LYS A CA 1
ATOM 560 C C . LYS A 1 70 ? -20.764 5.139 30.709 1.00 88.62 70 LYS A C 1
ATOM 562 O O . LYS A 1 70 ? -21.146 4.244 31.464 1.00 88.62 70 LYS A O 1
ATOM 567 N N . GLU A 1 71 ? -21.357 6.327 30.643 1.00 91.38 71 GLU A N 1
ATOM 568 C CA . GLU A 1 71 ? -22.546 6.690 31.413 1.00 91.38 71 GLU A CA 1
ATOM 569 C C . GLU A 1 71 ? -23.764 5.855 31.003 1.00 91.38 71 GLU A C 1
ATOM 571 O O . GLU A 1 71 ? -24.440 5.296 31.868 1.00 91.38 71 GLU A O 1
ATOM 576 N N . ALA A 1 72 ? -23.997 5.661 29.702 1.00 93.12 72 ALA A N 1
ATOM 577 C CA . ALA A 1 72 ? -25.078 4.811 29.208 1.00 93.12 72 ALA A CA 1
ATOM 578 C C . ALA A 1 72 ? -24.942 3.354 29.694 1.00 93.12 72 ALA A C 1
ATOM 580 O O . ALA A 1 72 ? -25.924 2.742 30.125 1.00 93.12 72 ALA A O 1
ATOM 581 N N . VAL A 1 73 ? -23.723 2.803 29.686 1.00 93.75 73 VAL A N 1
ATOM 582 C CA . VAL A 1 73 ? -23.451 1.456 30.218 1.00 93.75 73 VAL A CA 1
ATOM 583 C C . VAL A 1 73 ? -23.636 1.409 31.735 1.00 93.75 73 VAL A C 1
ATOM 585 O O . VAL A 1 73 ? -24.208 0.443 32.242 1.00 93.75 73 VAL A O 1
ATOM 588 N N . HIS A 1 74 ? -23.209 2.443 32.467 1.00 94.69 74 HIS A N 1
ATOM 589 C CA . HIS A 1 74 ? -23.433 2.537 33.910 1.00 94.69 74 HIS A CA 1
ATOM 590 C C . HIS A 1 74 ? -24.928 2.569 34.248 1.00 94.69 74 HIS A C 1
ATOM 592 O O . HIS A 1 74 ? -25.386 1.806 35.099 1.00 94.69 74 HIS A O 1
ATOM 598 N N . TYR A 1 75 ? -25.704 3.386 33.535 1.00 96.00 75 TYR A N 1
ATOM 599 C CA . TYR A 1 75 ? -27.153 3.462 33.685 1.00 96.00 75 TYR A CA 1
ATOM 600 C C . TYR A 1 75 ? -27.819 2.101 33.440 1.00 96.00 75 TYR A C 1
ATOM 602 O O . TYR A 1 75 ? -28.608 1.637 34.268 1.00 96.00 75 TYR A O 1
ATOM 610 N N . ALA A 1 76 ? -27.468 1.426 32.339 1.00 96.19 76 ALA A N 1
ATOM 611 C CA . ALA A 1 76 ? -27.991 0.099 32.013 1.00 96.19 76 ALA A CA 1
ATOM 612 C C . ALA A 1 76 ? -27.618 -0.948 33.076 1.00 96.19 76 ALA A C 1
ATOM 614 O O . ALA A 1 76 ? -28.460 -1.754 33.474 1.00 96.19 76 ALA A O 1
ATOM 615 N N . MET A 1 77 ? -26.385 -0.900 33.589 1.00 96.19 77 MET A N 1
ATOM 616 C CA . MET A 1 77 ? -25.926 -1.757 34.681 1.00 96.19 77 MET A CA 1
ATOM 617 C C . MET A 1 77 ? -26.761 -1.543 35.949 1.00 96.19 77 MET A C 1
ATOM 619 O O . MET A 1 77 ? -27.245 -2.515 36.524 1.00 96.19 77 MET A O 1
ATOM 623 N N . VAL A 1 78 ? -26.973 -0.293 36.372 1.00 95.81 78 VAL A N 1
ATOM 624 C CA . VAL A 1 78 ? -27.793 0.017 37.554 1.00 95.81 78 VAL A CA 1
ATOM 625 C C . VAL A 1 78 ? -29.225 -0.479 37.351 1.00 95.81 78 VAL A C 1
ATOM 627 O O . VAL A 1 78 ? -29.758 -1.162 38.221 1.00 95.81 78 VAL A O 1
ATOM 630 N N . LYS A 1 79 ? -29.841 -0.221 36.192 1.00 96.38 79 LYS A N 1
ATOM 631 C CA . LYS A 1 79 ? -31.209 -0.680 35.897 1.00 96.38 79 LYS A CA 1
ATOM 632 C C . LYS A 1 79 ? -31.354 -2.201 35.848 1.00 96.38 79 LYS A C 1
ATOM 634 O O . LYS A 1 79 ? -32.401 -2.709 36.232 1.00 96.38 79 LYS A O 1
ATOM 639 N N . ALA A 1 80 ? -30.328 -2.922 35.408 1.00 96.50 80 ALA A N 1
ATOM 640 C CA . ALA A 1 80 ? -30.349 -4.380 35.347 1.00 96.50 80 ALA A CA 1
ATOM 641 C C . ALA A 1 80 ? -30.102 -5.062 36.706 1.00 96.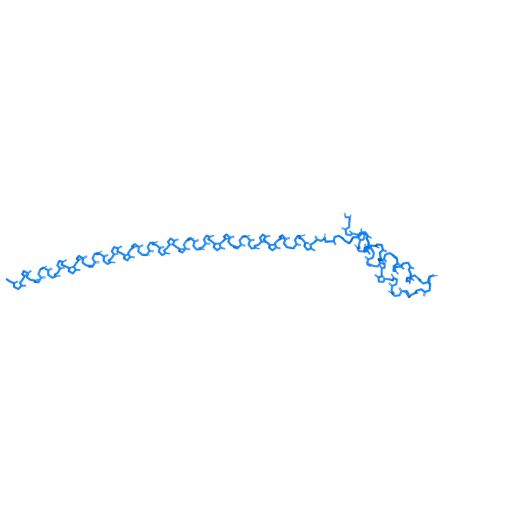50 80 ALA A C 1
ATOM 643 O O . ALA A 1 80 ? -30.264 -6.279 36.797 1.00 96.50 80 ALA A O 1
ATOM 644 N N . HIS A 1 81 ? -29.719 -4.318 37.752 1.00 95.62 81 HIS A N 1
ATOM 645 C CA . HIS A 1 81 ? -29.456 -4.883 39.076 1.00 95.62 81 HIS A CA 1
ATOM 646 C C . HIS A 1 81 ? -30.704 -5.601 39.636 1.00 95.62 81 HIS A C 1
ATOM 648 O O . HIS A 1 81 ? -31.797 -5.032 39.559 1.00 95.62 81 HIS A O 1
ATOM 654 N N . PRO A 1 82 ? -30.580 -6.803 40.236 1.00 95.31 82 PRO A N 1
ATOM 655 C CA . PRO A 1 82 ? -31.720 -7.524 40.816 1.00 95.31 82 PRO A CA 1
ATOM 656 C C . PRO A 1 82 ? -32.517 -6.710 41.838 1.00 95.31 82 PRO A C 1
ATOM 658 O O . PRO A 1 82 ? -33.743 -6.728 41.805 1.00 95.31 82 PRO A O 1
ATOM 661 N N . ASP A 1 83 ? -31.834 -5.929 42.681 1.00 96.44 83 ASP A N 1
ATOM 662 C CA . ASP A 1 83 ? -32.467 -5.012 43.648 1.00 96.44 83 ASP A CA 1
ATOM 663 C C . ASP A 1 83 ? -33.368 -3.955 42.986 1.00 96.44 83 ASP A C 1
ATOM 665 O O . ASP A 1 83 ? -34.296 -3.449 43.608 1.00 96.44 83 ASP A O 1
ATOM 669 N N . ASN A 1 84 ? -33.126 -3.653 41.707 1.00 95.00 84 ASN A N 1
ATOM 670 C CA . ASN A 1 84 ? -33.940 -2.750 40.895 1.00 95.00 84 ASN A CA 1
ATOM 671 C C . ASN A 1 84 ? -34.970 -3.501 40.026 1.00 95.00 84 ASN A C 1
ATOM 673 O O . ASN A 1 84 ? -35.552 -2.912 39.115 1.00 95.00 84 ASN A O 1
ATOM 677 N N . GLY A 1 85 ? -35.190 -4.797 40.280 1.00 94.19 85 GLY A N 1
ATOM 678 C CA . GLY A 1 85 ? -36.098 -5.659 39.515 1.00 94.19 85 GLY A CA 1
ATOM 679 C C . GLY A 1 85 ? -35.537 -6.136 38.169 1.00 94.19 85 GLY A C 1
ATOM 680 O O . GLY A 1 85 ? -36.291 -6.641 37.336 1.00 94.19 85 GLY A O 1
ATOM 681 N N . GLY A 1 86 ? -34.235 -5.958 37.929 1.00 95.00 86 GLY A N 1
ATOM 682 C CA . GLY A 1 86 ? -33.570 -6.347 36.688 1.00 95.00 86 GLY A CA 1
ATOM 683 C C . GLY A 1 86 ? -33.109 -7.810 36.647 1.00 95.00 86 GLY A C 1
ATOM 684 O O . GLY A 1 86 ? -33.115 -8.530 37.646 1.00 95.00 86 GLY A O 1
ATOM 685 N N . LYS A 1 87 ? -32.695 -8.271 35.460 1.00 95.62 87 LYS A N 1
ATOM 686 C CA . LYS A 1 87 ? -32.172 -9.630 35.256 1.00 95.62 87 LYS A CA 1
ATOM 687 C C . LYS A 1 87 ? -30.691 -9.708 35.634 1.00 95.62 87 LYS A C 1
ATOM 689 O O . LYS A 1 87 ? -29.857 -9.028 35.036 1.00 95.62 87 LYS A O 1
ATOM 694 N N . GLN A 1 88 ? -30.350 -10.632 36.536 1.00 94.62 88 GLN A N 1
ATOM 695 C CA . GLN A 1 88 ? -28.970 -10.885 36.977 1.00 94.62 88 GLN A CA 1
ATOM 696 C C . GLN A 1 88 ? -27.999 -11.142 35.809 1.00 94.62 88 GLN A C 1
ATOM 698 O O . GLN A 1 88 ? -26.854 -10.696 35.834 1.00 94.62 88 GLN A O 1
ATOM 703 N N . GLU A 1 89 ? -28.446 -11.842 34.768 1.00 95.38 89 GLU A N 1
ATOM 704 C CA . GLU A 1 89 ? -27.640 -12.140 33.577 1.00 95.38 89 GLU A CA 1
ATOM 705 C C . GLU A 1 89 ? -27.222 -10.872 32.823 1.00 95.38 89 GLU A C 1
ATOM 707 O O . GLU A 1 89 ? -26.069 -10.739 32.405 1.00 95.38 89 GLU A O 1
ATOM 712 N N . ASP A 1 90 ? -28.146 -9.923 32.675 1.00 96.00 90 ASP A N 1
ATOM 713 C CA . ASP A 1 90 ? -27.899 -8.665 31.973 1.00 96.00 90 ASP A CA 1
ATOM 714 C C . ASP A 1 90 ? -27.026 -7.740 32.819 1.00 96.00 90 ASP A C 1
ATO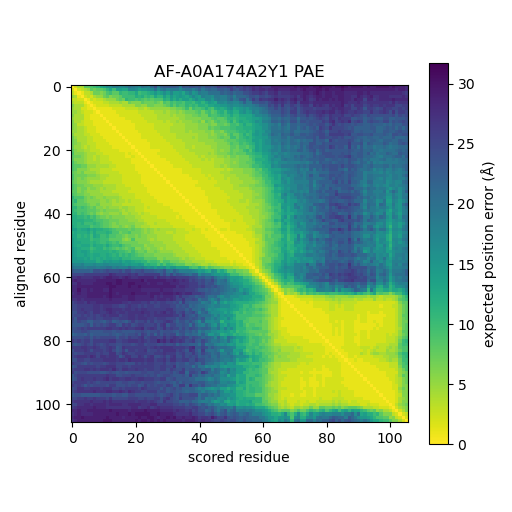M 716 O O . ASP A 1 90 ? -26.082 -7.134 32.308 1.00 96.00 90 ASP A O 1
ATOM 720 N N . PHE A 1 91 ? -27.237 -7.734 34.135 1.00 96.38 91 PHE A N 1
ATOM 721 C CA . PHE A 1 91 ? -26.356 -7.046 35.070 1.00 96.38 91 PHE A CA 1
ATOM 722 C C . PHE A 1 91 ? -24.901 -7.519 34.964 1.00 96.38 91 PHE A C 1
ATOM 724 O O . PHE A 1 91 ? -23.986 -6.700 34.856 1.00 96.38 91 PHE A O 1
ATOM 731 N N . VAL A 1 92 ? -24.669 -8.837 34.922 1.00 96.00 92 VAL A N 1
ATOM 732 C CA . VAL A 1 92 ? -23.321 -9.408 34.763 1.00 96.00 92 VAL A CA 1
ATOM 733 C C . VAL A 1 92 ? -22.689 -8.991 33.430 1.00 96.00 92 VAL A C 1
ATOM 735 O O . VAL A 1 92 ? -21.492 -8.692 33.394 1.00 96.00 92 VAL A O 1
ATOM 738 N N . LYS A 1 93 ? -23.462 -8.930 32.336 1.00 95.94 93 LYS A N 1
ATOM 739 C CA . LYS A 1 93 ? -22.965 -8.466 31.027 1.00 95.94 93 LYS A CA 1
ATOM 740 C C . LYS A 1 93 ? -22.556 -6.993 31.065 1.00 95.94 93 LYS A C 1
ATOM 742 O O . LYS A 1 93 ? -21.445 -6.669 30.640 1.00 95.94 93 LYS A O 1
ATOM 747 N N . PHE A 1 94 ? -23.414 -6.113 31.585 1.00 96.06 94 PHE A N 1
ATOM 748 C CA . PHE A 1 94 ? -23.129 -4.676 31.646 1.00 96.06 94 PHE A CA 1
ATOM 749 C C . PHE A 1 94 ? -21.985 -4.353 32.604 1.00 96.06 94 PHE A C 1
ATOM 751 O O . PHE A 1 94 ? -21.130 -3.540 32.263 1.00 96.06 94 PHE A O 1
ATOM 758 N N . ARG A 1 95 ? -21.884 -5.056 33.738 1.00 94.56 95 ARG A N 1
ATOM 759 C CA . ARG A 1 95 ? -20.743 -4.932 34.654 1.00 94.56 95 ARG A CA 1
ATOM 760 C C . ARG A 1 95 ? -19.417 -5.260 33.962 1.00 94.56 95 ARG A C 1
ATOM 762 O O . ARG A 1 95 ? -18.499 -4.450 34.006 1.00 94.56 95 ARG A O 1
ATOM 769 N N . LYS A 1 96 ? -19.333 -6.392 33.252 1.00 93.69 96 LYS A N 1
ATOM 770 C CA . LYS A 1 96 ? -18.123 -6.776 32.495 1.00 93.69 96 LYS A CA 1
ATOM 771 C C . LYS A 1 96 ? -17.767 -5.777 31.390 1.00 93.69 96 LYS A C 1
ATOM 773 O O . LYS A 1 96 ? -16.600 -5.638 31.032 1.00 93.69 96 LYS A O 1
ATOM 778 N N . LEU A 1 97 ? -18.761 -5.129 30.781 1.00 91.19 97 LEU A N 1
ATOM 779 C CA . LEU A 1 97 ? -18.532 -4.052 29.811 1.00 91.19 97 LEU A CA 1
ATOM 780 C C . LEU A 1 97 ? -17.970 -2.806 30.504 1.00 91.19 97 LEU A C 1
ATOM 782 O O . LEU A 1 97 ? -16.931 -2.306 30.085 1.00 91.19 97 LEU A O 1
ATOM 786 N N . TYR A 1 98 ? -18.598 -2.373 31.597 1.00 90.81 98 TYR A N 1
ATOM 787 C CA . TYR A 1 98 ? -18.180 -1.211 32.379 1.00 90.81 98 TYR A CA 1
ATOM 788 C C . TYR A 1 98 ? -16.757 -1.354 32.948 1.00 90.81 98 TYR A C 1
ATOM 790 O O . TYR A 1 98 ? -15.967 -0.415 32.903 1.00 90.81 98 TYR A O 1
ATOM 798 N N . GLU A 1 99 ? -16.393 -2.542 33.436 1.00 89.19 99 GLU A N 1
ATOM 799 C CA . GLU A 1 99 ? -15.048 -2.841 33.947 1.00 89.19 99 GLU A CA 1
ATOM 800 C C . GLU A 1 99 ? -13.979 -2.783 32.851 1.00 89.19 99 GLU A C 1
ATOM 802 O O . GLU A 1 99 ? -12.925 -2.186 33.061 1.00 89.19 99 GLU A O 1
ATOM 807 N N . ARG A 1 100 ? -14.254 -3.342 31.663 1.00 86.56 100 ARG A N 1
ATOM 808 C CA . ARG A 1 100 ? -13.341 -3.240 30.511 1.00 86.56 100 ARG A CA 1
ATOM 809 C C . ARG A 1 100 ? -13.114 -1.786 30.109 1.00 86.56 100 ARG A C 1
ATOM 811 O O . ARG A 1 100 ? -11.970 -1.37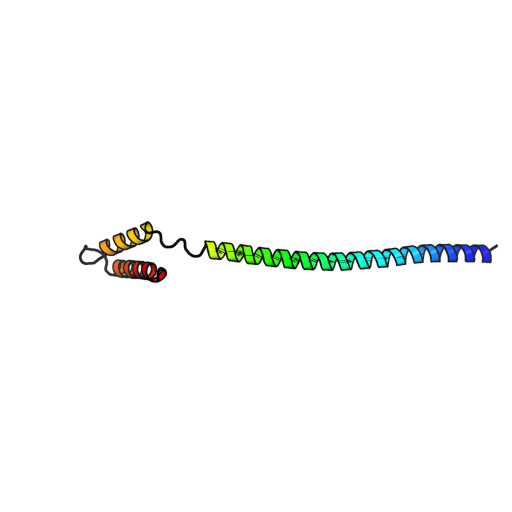3 29.970 1.00 86.56 100 ARG A O 1
ATOM 818 N N . MET A 1 101 ? -14.192 -1.005 30.044 1.00 83.94 101 MET A N 1
ATOM 819 C CA . MET A 1 101 ? -14.133 0.429 29.749 1.00 83.94 101 MET A CA 1
ATOM 820 C C . MET A 1 101 ? -13.364 1.226 30.812 1.00 83.94 101 MET A C 1
ATOM 822 O O . MET A 1 101 ? -12.775 2.242 30.479 1.00 83.94 101 MET A O 1
ATOM 826 N N . ASN A 1 102 ? -13.351 0.798 32.081 1.00 76.00 102 ASN A N 1
ATOM 827 C CA . ASN A 1 102 ? -12.549 1.435 33.136 1.00 76.00 102 ASN A CA 1
ATOM 828 C C . ASN A 1 102 ? -11.072 1.023 33.114 1.00 76.00 102 ASN A C 1
ATOM 830 O O . ASN A 1 102 ? -10.222 1.820 33.503 1.00 76.00 102 ASN A O 1
ATOM 834 N N . ASN A 1 103 ? -10.770 -0.202 32.686 1.00 69.56 103 ASN A N 1
ATOM 835 C CA . ASN A 1 103 ? -9.405 -0.723 32.642 1.00 69.56 103 ASN A CA 1
ATOM 836 C C . ASN A 1 103 ? -8.629 -0.272 31.393 1.00 69.56 103 ASN A C 1
ATOM 838 O O . ASN A 1 103 ? -7.408 -0.269 31.433 1.00 69.56 103 ASN A O 1
ATOM 842 N N . GLU A 1 104 ? -9.305 0.154 30.321 1.00 56.44 104 GLU A N 1
ATOM 843 C CA . GLU A 1 104 ? -8.670 0.737 29.122 1.00 56.44 104 GLU A CA 1
ATOM 844 C C . GLU A 1 104 ? -8.048 2.135 29.350 1.00 56.44 104 GLU A C 1
ATOM 846 O O . GLU A 1 104 ? -7.321 2.619 28.488 1.00 56.44 104 GLU A O 1
ATOM 851 N N . TYR A 1 105 ? -8.293 2.780 30.500 1.00 48.25 105 TYR A N 1
ATOM 852 C CA . TYR A 1 105 ? -7.722 4.092 30.867 1.00 48.25 105 TYR A CA 1
ATOM 853 C C . TYR A 1 105 ? -6.591 4.011 31.910 1.00 48.25 105 TYR A C 1
ATOM 855 O O . TYR A 1 105 ? -6.236 5.034 32.502 1.00 48.25 105 TYR A O 1
ATOM 863 N N . ARG A 1 106 ? -6.059 2.815 32.181 1.00 41.38 106 ARG A N 1
ATOM 864 C CA . ARG A 1 106 ? -4.993 2.579 33.163 1.00 41.38 106 ARG A CA 1
ATOM 865 C C . ARG A 1 106 ? -3.741 2.046 32.484 1.00 41.38 106 ARG A C 1
ATOM 867 O O . ARG A 1 106 ? -2.650 2.476 32.912 1.00 41.38 106 ARG A O 1
#

Radius of gyration: 38.42 Å; Cα contacts (8 Å, |Δi|>4): 35; chains: 1; bounding box: 71×22×105 Å

Secondary structure (DSSP, 8-state):
-HHHHHHHHHHHHHHHHHHHHHHHHHHHHHHHHHHHHHHHHHHHHHHHHHHHHHHHHHHHS-----HHHHHHHHHHHHHHSGGGT--HHHHHHHHHHHHHHHHTT-

Mean predicted aligned error: 13.59 Å

Organism: NCBI:txid40520

Sequence (106 aa):
MLTIGLSAVLIVTLIILFACISENINLKMEVEELKRQNEIQRFKYSSIYREYVRLLMESGTLKSTTPDIKEAVHYAMVKAHPDNGGKQEDFVKFRKLYERMNNEYR

pLDDT: mean 88.61, std 13.58, range [41.38, 98.56]